Protein AF-A0A7V9F9E9-F1 (afdb_monomer)

Secondary structure (DSSP, 8-state):
--GGGGGGTS-SS----PPPHHHHHHHHHHH--S--SHHHHHHHHHHH-SS-HHHHHHHHHHHHHHHTTTS-HHHHHHHHHHHHHHTTT-TTHHHHHHHHHHHHHHTS-HHHHHHHHHHHHHHHHHHTTS-HHHHHHHHHHHHHHHHHHHTTS---HHHHHHHHHHHHHHHTT-

Foldseek 3Di:
DCPPVVCVPPPPDDDPDDPDPVVQLVVQCVLADAQLAPVQLQVLLVVQDVDHVVVVCVVCVLLNVLRRVRHHNLLSNLLSVLLCLLQVPPPCSNVLSNLLLCLLSPQARSVLSSVLSNQSSVLSVVCSPPDSVVSNVSSLVSNLVSLVVVCPDDDDPSNNVSSVVSNVSSVVSD

Nearest PDB structures (foldseek):
  1cmy-assembly1_D  TM=2.144E-01  e=3.523E+00  Homo sapiens
  5j0l-assembly2_D  TM=2.379E-01  e=4.888E+00  synthetic construct
  9bra-assembly1_l  TM=2.838E-01  e=6.781E+00  Mus musculus

Radius of gyration: 16.83 Å; Cα contacts (8 Å, |Δi|>4): 167; chains: 1; bounding box: 46×31×42 Å

Solvent-accessible surface area (backbone atoms only — not comparable to full-atom values): 9832 Å² total; per-residue (Å²): 140,65,79,73,69,64,62,76,80,76,69,92,82,79,93,71,82,73,76,56,67,67,60,51,52,52,52,36,51,70,74,36,77,63,62,16,45,66,67,42,36,52,58,50,44,54,75,77,40,94,63,54,66,67,60,51,45,73,74,41,42,73,59,46,69,68,27,52,73,59,31,21,21,88,39,40,45,35,32,54,55,32,40,55,52,40,23,66,82,37,98,51,32,68,62,52,44,44,50,50,51,47,42,40,71,70,50,34,60,58,74,56,24,47,52,52,46,48,47,40,16,51,36,30,62,74,29,70,87,46,62,77,81,57,28,35,60,51,36,45,52,53,51,52,52,49,51,55,60,60,67,73,50,94,65,56,73,66,36,49,52,42,54,50,51,51,48,52,54,54,67,65,29,114

Sequence (174 aa):
MRFWQRRHENGEQGAEQAPVEPQRAETWAALFPGDSSLRAYQSRFQAHTPLSWELVESGQGNLLRMLVNRVPADIGVPVVLGLSVLYRAHSKADQASESLLATMTREVEPGRSRTMLVCLATAWQAAEGTVFDGRTARIQSEMLRTLRRLSTADLSPTERDALRFLREQLEDAV

Mean predicted aligned error: 7.54 Å

pLDDT: mean 86.19, std 16.54, range [34.75, 98.06]

Structure (mmCIF, N/CA/C/O backbone):
data_AF-A0A7V9F9E9-F1
#
_entry.id   AF-A0A7V9F9E9-F1
#
loop_
_atom_site.group_PDB
_atom_site.id
_atom_site.type_symbol
_atom_site.label_atom_id
_atom_site.label_alt_id
_atom_site.label_comp_id
_atom_site.label_asym_id
_atom_site.label_entity_id
_atom_site.label_seq_id
_atom_site.pdbx_PDB_ins_code
_atom_site.Cartn_x
_atom_site.Cartn_y
_atom_site.Cartn_z
_atom_site.occupancy
_atom_site.B_iso_or_equiv
_atom_site.auth_seq_id
_atom_site.auth_comp_id
_atom_site.auth_asym_id
_atom_site.auth_atom_id
_atom_site.pdbx_PDB_model_num
ATOM 1 N N . MET A 1 1 ? -28.502 -6.010 -2.008 1.00 34.75 1 MET A N 1
ATOM 2 C CA . MET A 1 1 ? -29.047 -5.101 -0.970 1.00 34.75 1 MET A CA 1
ATOM 3 C C . MET A 1 1 ? -28.168 -5.229 0.275 1.00 34.75 1 MET A C 1
ATOM 5 O O . MET A 1 1 ? -28.313 -6.189 1.008 1.00 34.75 1 MET A O 1
ATOM 9 N N . ARG A 1 2 ? -26.989 -4.593 0.275 1.00 44.44 2 ARG A N 1
ATOM 10 C CA . ARG A 1 2 ? -26.618 -3.300 0.906 1.00 44.44 2 ARG A CA 1
ATOM 11 C C . ARG A 1 2 ? -26.607 -3.332 2.448 1.00 44.44 2 ARG A C 1
ATOM 13 O O . ARG A 1 2 ? -27.484 -2.787 3.103 1.00 44.44 2 ARG A O 1
ATOM 20 N N . PHE A 1 3 ? -25.522 -3.906 2.975 1.00 41.94 3 PHE A N 1
ATOM 21 C CA . PHE A 1 3 ? -25.011 -3.825 4.358 1.00 41.94 3 PHE A CA 1
ATOM 22 C C . PHE A 1 3 ? -25.132 -2.423 4.999 1.00 41.94 3 PHE A C 1
ATOM 24 O O . PHE A 1 3 ? -25.362 -2.301 6.197 1.00 41.94 3 PHE A O 1
ATOM 31 N N . TRP A 1 4 ? -25.090 -1.369 4.179 1.00 43.75 4 TRP A N 1
ATOM 32 C CA . TRP A 1 4 ? -25.259 0.030 4.575 1.00 43.75 4 TRP A CA 1
ATOM 33 C C . TRP A 1 4 ? -26.615 0.379 5.206 1.00 43.75 4 TRP A C 1
ATOM 35 O O . TRP A 1 4 ? -26.676 1.289 6.025 1.00 43.75 4 TRP A O 1
ATOM 45 N N . GLN A 1 5 ? -27.697 -0.329 4.868 1.00 43.47 5 GLN A N 1
ATOM 46 C CA . GLN A 1 5 ? -29.048 0.073 5.286 1.00 43.47 5 GLN A CA 1
ATOM 47 C C . GLN A 1 5 ? -29.408 -0.407 6.702 1.00 43.47 5 GLN A C 1
ATOM 49 O O . GLN A 1 5 ? -30.192 0.237 7.384 1.00 43.47 5 GLN A O 1
ATOM 54 N N . ARG A 1 6 ? -28.768 -1.480 7.190 1.00 39.34 6 ARG A N 1
ATOM 55 C CA . ARG A 1 6 ? -29.015 -2.040 8.533 1.00 39.34 6 ARG A CA 1
ATOM 56 C C . ARG A 1 6 ? -28.241 -1.319 9.648 1.00 39.34 6 ARG A C 1
ATOM 58 O O . ARG A 1 6 ? -28.536 -1.502 10.822 1.00 39.34 6 ARG A O 1
ATOM 65 N N . ARG A 1 7 ? -27.247 -0.494 9.294 1.00 48.38 7 ARG A N 1
ATOM 66 C CA . ARG A 1 7 ? -26.389 0.214 10.261 1.00 48.38 7 ARG A CA 1
ATOM 67 C C . ARG A 1 7 ? -27.068 1.440 10.885 1.00 48.38 7 ARG A C 1
ATOM 69 O O . ARG A 1 7 ? -26.652 1.864 11.955 1.00 48.38 7 ARG A O 1
ATOM 76 N N . HIS A 1 8 ? -28.117 1.974 10.256 1.00 44.59 8 HIS A N 1
ATOM 77 C CA . HIS A 1 8 ? -28.846 3.135 10.774 1.00 44.59 8 HIS A CA 1
ATOM 78 C C . HIS A 1 8 ? -29.919 2.798 11.821 1.00 44.59 8 HIS A C 1
ATOM 80 O O . HIS A 1 8 ? -30.352 3.703 12.521 1.00 44.59 8 HIS A O 1
ATOM 86 N N . GLU A 1 9 ? -30.328 1.532 11.965 1.00 41.22 9 GLU A N 1
ATOM 87 C CA . GLU A 1 9 ? -31.472 1.172 12.824 1.00 41.22 9 GLU A CA 1
ATOM 88 C C . GLU A 1 9 ? -31.084 0.676 14.232 1.00 41.22 9 GLU A C 1
ATOM 90 O O . GLU A 1 9 ? -31.928 0.692 15.117 1.00 41.22 9 GLU A O 1
ATOM 95 N N . ASN A 1 10 ? -29.824 0.288 14.482 1.00 46.25 10 ASN A N 1
ATOM 96 C CA . ASN A 1 10 ? -29.431 -0.426 15.717 1.00 46.25 10 ASN A CA 1
ATOM 97 C C . ASN A 1 10 ? -28.266 0.213 16.514 1.00 46.25 10 ASN A C 1
ATOM 99 O O . ASN A 1 10 ? -27.594 -0.483 17.270 1.00 46.25 10 ASN A O 1
ATOM 103 N N . GLY A 1 11 ? -27.963 1.502 16.326 1.00 39.34 11 GLY A N 1
ATOM 104 C CA . GLY A 1 11 ? -26.710 2.112 16.812 1.00 39.34 11 GLY A CA 1
ATOM 105 C C . GLY A 1 11 ? -26.777 3.009 18.054 1.00 39.34 11 GLY A C 1
ATOM 106 O O . GLY A 1 11 ? -25.735 3.500 18.481 1.00 39.34 11 GLY A O 1
ATOM 107 N N . GLU A 1 12 ? -27.950 3.256 18.638 1.00 43.84 12 GLU A N 1
ATOM 108 C CA . GLU A 1 12 ? -28.081 4.060 19.861 1.00 43.84 12 GLU A CA 1
ATOM 109 C C . GLU A 1 12 ? -28.123 3.148 21.091 1.00 43.84 12 GLU A C 1
ATOM 111 O O . GLU A 1 12 ? -29.207 2.812 21.550 1.00 43.84 12 GLU A O 1
ATOM 116 N N . GLN A 1 13 ? -26.957 2.716 21.592 1.00 39.62 13 GLN A N 1
ATOM 117 C CA . GLN A 1 13 ? -26.665 2.409 23.012 1.00 39.62 13 GLN A CA 1
ATOM 118 C C . GLN A 1 13 ? -25.353 1.613 23.126 1.00 39.62 13 GLN A C 1
ATOM 120 O O . GLN A 1 13 ? -25.324 0.396 22.971 1.00 39.62 13 GLN A O 1
ATOM 125 N N . GLY A 1 14 ? -24.254 2.322 23.405 1.00 34.88 14 GLY A N 1
ATOM 126 C CA . GLY A 1 14 ? -22.930 1.733 23.637 1.00 34.88 14 GLY A CA 1
ATOM 127 C C . GLY A 1 14 ? -21.803 2.665 23.206 1.00 34.88 14 GLY A C 1
ATOM 128 O O . GLY A 1 14 ? -21.067 2.365 22.273 1.00 34.88 14 GLY A O 1
ATOM 129 N N . ALA A 1 15 ? -21.719 3.839 23.835 1.00 44.25 15 ALA A N 1
ATOM 130 C CA . ALA A 1 15 ? -20.685 4.832 23.574 1.00 44.25 15 ALA A CA 1
ATOM 131 C C . ALA A 1 15 ? -19.329 4.371 24.139 1.00 44.25 15 ALA A C 1
ATOM 133 O O . ALA A 1 15 ? -18.980 4.696 25.269 1.00 44.25 15 ALA A O 1
ATOM 134 N N . GLU A 1 16 ? -18.558 3.649 23.330 1.00 40.16 16 GLU A N 1
ATOM 135 C CA . GLU A 1 16 ? -17.106 3.551 23.470 1.00 40.16 16 GLU A CA 1
ATOM 136 C C . GLU A 1 16 ? -16.502 4.219 22.232 1.00 40.16 16 GLU A C 1
ATOM 138 O O . GLU A 1 16 ? -16.742 3.828 21.089 1.00 40.16 16 GLU A O 1
ATOM 143 N N . GLN A 1 17 ? -15.892 5.373 22.481 1.00 43.09 17 GLN A N 1
ATOM 144 C CA . GLN A 1 17 ? -15.662 6.442 21.518 1.00 43.09 17 GLN A CA 1
ATOM 145 C C . GLN A 1 17 ? -14.721 5.986 20.400 1.00 43.09 17 GLN A C 1
ATOM 147 O O . GLN A 1 17 ? -13.518 5.839 20.609 1.00 43.09 17 GLN A O 1
ATOM 152 N N . ALA A 1 18 ? -15.265 5.812 19.192 1.00 48.22 18 ALA A N 1
ATOM 153 C CA . ALA A 1 18 ? -14.455 5.815 17.981 1.00 48.22 18 ALA A CA 1
ATOM 154 C C . ALA A 1 18 ? -1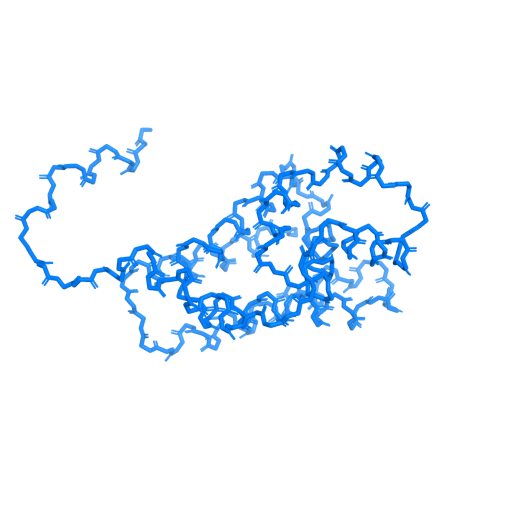3.582 7.086 17.990 1.00 48.22 18 ALA A C 1
ATOM 156 O O . ALA A 1 18 ? -14.124 8.168 18.250 1.00 48.22 18 ALA A O 1
ATOM 157 N N . PRO A 1 19 ? -12.261 6.993 17.749 1.00 48.53 19 PRO A N 1
ATOM 158 C CA . PRO A 1 19 ? -11.405 8.167 17.746 1.00 48.53 19 PRO A CA 1
ATOM 159 C C . PRO A 1 19 ? -11.955 9.184 16.747 1.00 48.53 19 PRO A C 1
ATOM 161 O O . PRO A 1 19 ? -12.203 8.878 15.579 1.00 48.53 19 PRO A O 1
ATOM 164 N N . VAL A 1 20 ? -12.190 10.390 17.255 1.00 58.09 20 VAL A N 1
ATOM 165 C CA . VAL A 1 20 ? -12.687 11.549 16.514 1.00 58.09 20 VAL A CA 1
ATOM 166 C C . VAL A 1 20 ? -11.731 11.759 15.331 1.00 58.09 20 VAL A C 1
ATOM 168 O O . VAL A 1 20 ? -10.536 11.907 15.557 1.00 58.09 20 VAL A O 1
ATOM 171 N N . GLU A 1 21 ? -12.221 11.723 14.084 1.00 68.62 21 GLU A N 1
ATOM 172 C CA . GLU A 1 21 ? -11.466 11.912 12.817 1.00 68.62 21 GLU A CA 1
ATOM 173 C C . GLU A 1 21 ? -10.166 12.766 12.905 1.00 68.62 21 GLU A C 1
ATOM 175 O O . GLU A 1 21 ? -9.125 12.307 12.428 1.00 68.62 21 GLU A O 1
ATOM 180 N N . PRO A 1 22 ? -10.146 13.956 13.549 1.00 75.75 22 PRO A N 1
ATOM 181 C CA . PRO A 1 22 ? -8.930 14.729 13.837 1.00 75.75 22 PRO A CA 1
ATOM 182 C C . PRO A 1 22 ? -7.809 13.961 14.560 1.00 75.75 22 PRO A C 1
ATOM 184 O O . PRO A 1 22 ? -6.662 14.024 14.128 1.00 75.75 22 PRO A O 1
ATOM 187 N N . GLN A 1 23 ? -8.107 13.185 15.604 1.00 81.38 23 GLN A N 1
ATOM 188 C CA . GLN A 1 23 ? -7.105 12.404 16.341 1.00 81.38 23 GLN A CA 1
ATOM 189 C C . GLN A 1 23 ? -6.505 11.290 15.474 1.00 81.38 23 GLN A C 1
ATOM 191 O O . GLN A 1 23 ? -5.307 10.997 15.547 1.00 81.38 23 GLN A O 1
ATOM 196 N N . ARG A 1 24 ? -7.323 10.687 14.603 1.00 87.44 24 ARG A N 1
ATOM 197 C CA . ARG A 1 24 ? -6.851 9.715 13.613 1.00 87.44 24 ARG A CA 1
ATOM 198 C C . ARG A 1 24 ? -5.924 10.385 12.597 1.00 87.44 24 ARG A C 1
ATOM 200 O O . ARG A 1 24 ? -4.877 9.820 12.287 1.00 87.44 24 ARG A O 1
ATOM 207 N N . ALA A 1 25 ? -6.276 11.576 12.113 1.00 85.94 25 ALA A N 1
ATOM 208 C CA . ALA A 1 25 ? -5.460 12.342 11.172 1.00 85.94 25 ALA A CA 1
ATOM 209 C C . ALA A 1 25 ? -4.109 12.770 11.774 1.00 85.94 25 ALA A C 1
ATOM 211 O O . ALA A 1 25 ? -3.078 12.630 11.118 1.00 85.94 25 ALA A O 1
ATOM 212 N N . GLU A 1 26 ? -4.088 13.216 13.032 1.00 88.69 26 GLU A N 1
ATOM 213 C CA . GLU A 1 26 ? -2.854 13.542 13.762 1.00 88.69 26 GLU A CA 1
ATOM 214 C C . GLU A 1 26 ? -1.961 12.311 13.942 1.00 88.69 26 GLU A C 1
ATOM 216 O O . GLU A 1 26 ? -0.770 12.343 13.623 1.00 88.69 26 GLU A O 1
ATOM 221 N N . THR A 1 27 ? -2.549 11.195 14.382 1.00 91.81 27 THR A N 1
ATOM 222 C CA . THR A 1 27 ? -1.834 9.919 14.535 1.00 91.81 27 THR A CA 1
ATOM 223 C C . THR A 1 27 ? -1.265 9.454 13.196 1.00 91.81 27 THR A C 1
ATOM 225 O O . THR A 1 27 ? -0.124 9.000 13.122 1.00 91.81 27 THR A O 1
ATOM 228 N N . TRP A 1 28 ? -2.034 9.601 12.116 1.00 92.75 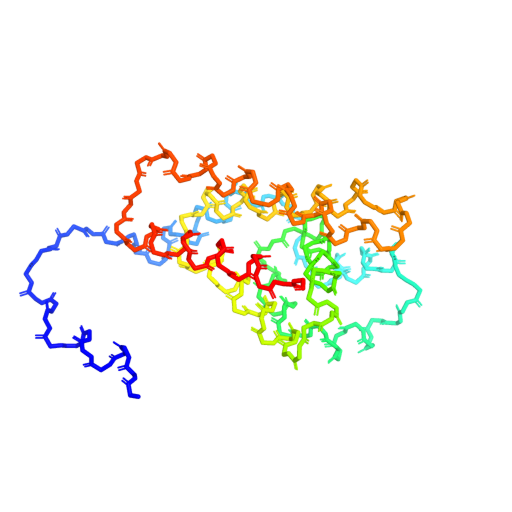28 TRP A N 1
ATOM 229 C CA . TRP A 1 28 ? -1.590 9.281 10.765 1.00 92.75 28 TRP A CA 1
ATOM 230 C C . TRP A 1 28 ? -0.382 10.125 10.350 1.00 92.75 28 TRP A C 1
ATOM 232 O O . TRP A 1 28 ? 0.633 9.572 9.929 1.00 92.75 28 TRP A O 1
ATOM 242 N N . ALA A 1 29 ? -0.455 11.447 10.515 1.00 91.62 29 ALA A N 1
ATOM 243 C CA . ALA A 1 29 ? 0.643 12.351 10.180 1.00 91.62 29 ALA A CA 1
ATOM 244 C C . ALA A 1 29 ? 1.921 12.021 10.973 1.00 91.62 29 ALA A C 1
ATOM 246 O O . ALA A 1 29 ? 3.010 11.994 10.401 1.00 91.62 29 ALA A O 1
ATOM 247 N N . ALA A 1 30 ? 1.792 11.689 12.261 1.00 94.19 30 ALA A N 1
ATOM 248 C CA . ALA A 1 30 ? 2.919 11.289 13.104 1.00 94.19 30 ALA A CA 1
ATOM 249 C C . ALA A 1 30 ? 3.565 9.959 12.665 1.00 94.19 30 ALA A C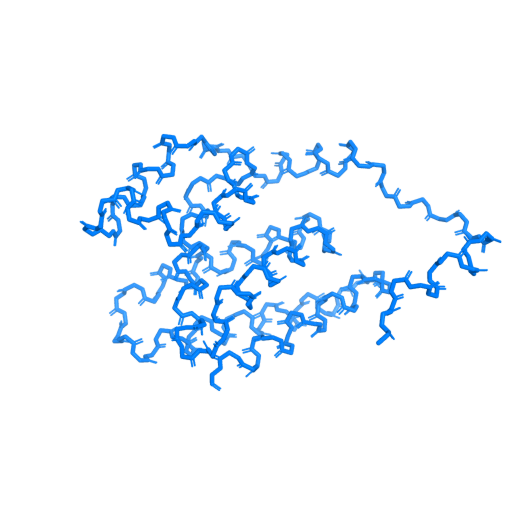 1
ATOM 251 O O . ALA A 1 30 ? 4.775 9.775 12.791 1.00 94.19 30 ALA A O 1
ATOM 252 N N . LEU A 1 31 ? 2.771 9.025 12.139 1.00 95.31 31 LEU A N 1
ATOM 253 C CA . LEU A 1 31 ? 3.222 7.701 11.700 1.00 95.31 31 LEU A CA 1
ATOM 254 C C . LEU A 1 31 ? 3.902 7.699 10.326 1.00 95.31 31 LEU A C 1
ATOM 256 O O . LEU A 1 31 ? 4.650 6.764 10.009 1.00 95.31 31 LEU A O 1
ATOM 260 N N . PHE A 1 32 ? 3.661 8.733 9.527 1.00 94.12 32 PHE A N 1
ATOM 261 C CA . PHE A 1 32 ? 4.138 8.866 8.157 1.00 94.12 32 PHE A CA 1
ATOM 262 C C . PHE A 1 32 ? 4.986 10.135 7.957 1.00 94.12 32 PHE A C 1
ATOM 264 O O . PHE A 1 32 ? 4.640 10.982 7.130 1.00 94.12 32 PHE A O 1
ATOM 271 N N . PRO A 1 33 ? 6.119 10.279 8.673 1.00 91.88 33 PRO A N 1
ATOM 272 C CA . PRO A 1 33 ? 7.025 11.395 8.445 1.00 91.88 33 PRO A CA 1
ATOM 273 C C . PRO A 1 33 ? 7.704 11.248 7.076 1.00 91.88 33 PRO A C 1
ATOM 275 O O . PRO A 1 33 ? 8.221 10.181 6.749 1.00 91.88 33 PRO A O 1
ATOM 278 N N . GLY A 1 34 ? 7.723 12.316 6.277 1.00 94.12 34 GLY A N 1
ATOM 279 C CA . GLY A 1 34 ? 8.410 12.342 4.982 1.00 94.12 34 GLY A CA 1
ATOM 280 C C . GLY A 1 34 ? 7.699 13.185 3.927 1.00 94.12 34 GLY A C 1
ATOM 281 O O . GLY A 1 34 ? 6.603 13.702 4.149 1.00 94.12 34 GLY A O 1
ATOM 282 N N . ASP A 1 35 ? 8.334 13.327 2.762 1.00 97.00 35 ASP A N 1
ATOM 283 C CA . ASP A 1 35 ? 7.771 14.086 1.645 1.00 97.00 35 ASP A CA 1
ATOM 284 C C . ASP A 1 35 ? 6.677 13.271 0.943 1.00 97.00 35 ASP A C 1
ATOM 286 O O . ASP A 1 35 ? 6.936 12.262 0.282 1.00 97.00 35 ASP A O 1
ATOM 290 N N . SER A 1 36 ? 5.433 13.708 1.121 1.00 96.69 36 SER A N 1
ATOM 291 C CA . SER A 1 36 ? 4.239 13.119 0.510 1.00 96.69 36 SER A CA 1
ATOM 292 C C . SER A 1 36 ? 3.694 13.956 -0.652 1.00 96.69 36 SER A C 1
ATOM 294 O O . SER A 1 36 ? 2.617 13.658 -1.169 1.00 96.69 36 SER A O 1
ATOM 296 N N . SER A 1 37 ? 4.419 14.997 -1.078 1.00 97.69 37 SER A N 1
ATOM 297 C CA . SER A 1 37 ? 3.975 15.905 -2.133 1.00 97.69 37 SER A CA 1
ATOM 298 C C . SER A 1 37 ? 3.836 15.202 -3.484 1.00 97.69 37 SER A C 1
ATOM 300 O O . SER A 1 37 ? 4.549 14.246 -3.797 1.00 97.69 37 SER A O 1
ATOM 302 N N . LEU A 1 38 ? 2.964 15.731 -4.345 1.00 96.81 38 LEU A N 1
ATOM 303 C CA . LEU A 1 38 ? 2.819 15.250 -5.724 1.00 96.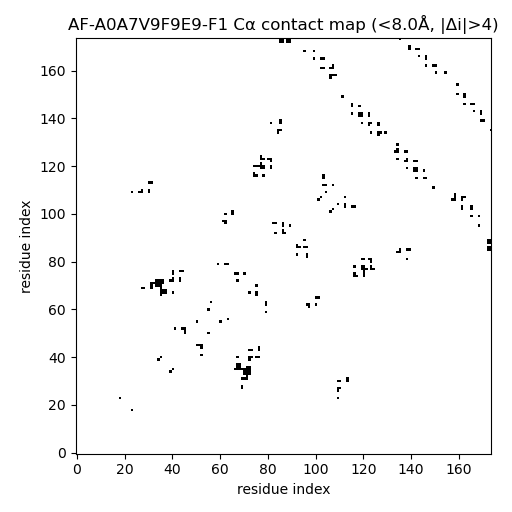81 38 LEU A CA 1
ATOM 304 C C . LEU A 1 38 ? 4.164 15.213 -6.468 1.00 96.81 38 LEU A C 1
ATOM 306 O O . LEU A 1 38 ? 4.454 14.257 -7.182 1.00 96.81 38 LEU A O 1
ATOM 310 N N . ARG A 1 39 ? 5.014 16.225 -6.257 1.00 97.25 39 ARG A N 1
ATOM 311 C CA . ARG A 1 39 ? 6.346 16.308 -6.866 1.00 97.25 39 ARG A CA 1
ATOM 312 C C . ARG A 1 39 ? 7.256 15.163 -6.416 1.00 97.25 39 ARG A C 1
ATOM 314 O O . ARG A 1 39 ? 8.003 14.624 -7.231 1.00 97.25 39 ARG A O 1
ATOM 321 N N . ALA A 1 40 ? 7.191 14.779 -5.142 1.00 97.50 40 ALA A N 1
ATOM 322 C CA . ALA A 1 40 ? 7.937 13.634 -4.636 1.00 97.50 40 ALA A CA 1
ATOM 323 C C . ALA A 1 40 ? 7.452 12.327 -5.269 1.00 97.50 40 ALA A C 1
ATOM 325 O O . ALA A 1 40 ? 8.276 11.519 -5.692 1.00 97.50 40 ALA A O 1
ATOM 326 N N . TYR A 1 41 ? 6.134 12.151 -5.419 1.00 97.69 41 TYR A N 1
ATOM 327 C CA . TYR A 1 41 ? 5.562 11.005 -6.134 1.00 97.69 41 TYR A CA 1
ATOM 328 C C . TYR A 1 41 ? 6.024 10.960 -7.591 1.00 97.69 41 TYR A C 1
ATOM 330 O O . TYR A 1 41 ? 6.509 9.923 -8.031 1.00 97.69 41 TYR A O 1
ATOM 338 N N . GLN A 1 42 ? 5.946 12.079 -8.315 1.00 96.31 42 GLN A N 1
ATOM 339 C CA . GLN A 1 42 ? 6.420 12.195 -9.699 1.00 96.31 42 GLN A CA 1
ATOM 340 C C . GLN A 1 42 ? 7.883 11.766 -9.836 1.00 96.31 42 GLN A C 1
ATOM 342 O O . GLN A 1 42 ? 8.196 10.861 -10.608 1.00 96.31 42 GLN A O 1
ATOM 347 N N . SER A 1 43 ? 8.761 12.371 -9.031 1.00 95.56 43 SER A N 1
ATOM 348 C CA . SER A 1 43 ? 10.194 12.060 -9.008 1.00 95.56 43 SER A CA 1
ATOM 349 C C . SER A 1 43 ? 10.450 10.584 -8.688 1.00 95.56 43 SER A C 1
ATOM 351 O O . SER A 1 43 ? 11.246 9.913 -9.345 1.00 95.56 43 SER A O 1
ATOM 353 N N . ARG A 1 44 ? 9.729 10.035 -7.704 1.00 95.06 44 ARG A N 1
ATOM 354 C CA . ARG A 1 44 ? 9.915 8.654 -7.258 1.00 95.06 44 ARG A CA 1
ATOM 355 C C . ARG A 1 44 ? 9.403 7.630 -8.271 1.00 95.06 44 ARG A C 1
ATOM 357 O O . ARG A 1 44 ? 10.060 6.613 -8.455 1.00 95.06 44 ARG A O 1
ATOM 364 N N . PHE A 1 45 ? 8.286 7.882 -8.954 1.00 94.12 45 PHE A N 1
ATOM 365 C CA . PHE A 1 45 ? 7.816 7.012 -10.038 1.00 94.12 45 PHE A CA 1
ATOM 366 C C . PHE A 1 45 ? 8.804 6.976 -11.201 1.00 94.12 45 PHE A C 1
ATOM 368 O O . PHE A 1 45 ? 9.145 5.892 -11.665 1.00 94.12 45 PHE A O 1
ATOM 375 N N . GLN A 1 46 ? 9.323 8.132 -11.616 1.00 91.75 46 GLN A N 1
ATOM 376 C CA . GLN A 1 46 ? 10.308 8.223 -12.699 1.00 91.75 46 GLN A CA 1
ATOM 377 C C . GLN A 1 46 ? 11.596 7.438 -12.407 1.00 91.75 46 GLN A C 1
ATOM 379 O O . GLN A 1 46 ? 12.270 6.998 -13.333 1.00 91.75 46 GLN A O 1
ATOM 384 N N . ALA A 1 47 ? 11.927 7.213 -11.132 1.00 90.44 47 ALA A N 1
ATOM 385 C CA . ALA A 1 47 ? 13.061 6.378 -10.744 1.00 90.44 47 ALA A CA 1
ATOM 386 C C . ALA A 1 47 ? 12.819 4.866 -10.942 1.00 90.44 47 ALA A C 1
ATOM 388 O O . ALA A 1 47 ? 13.784 4.112 -11.036 1.00 90.44 47 ALA A O 1
ATOM 389 N N . HIS A 1 48 ? 11.560 4.417 -11.000 1.00 86.75 48 HIS A N 1
ATOM 390 C CA . HIS A 1 48 ? 11.190 2.994 -11.043 1.00 86.75 48 HIS A CA 1
ATOM 391 C C . HIS A 1 48 ? 10.517 2.561 -12.348 1.00 86.75 48 HIS A C 1
ATOM 393 O O . HIS A 1 48 ? 10.425 1.366 -12.631 1.00 86.75 48 HIS A O 1
ATOM 399 N N . THR A 1 49 ? 10.019 3.504 -13.145 1.00 84.38 49 THR A N 1
ATOM 400 C CA . THR A 1 49 ? 9.351 3.208 -14.410 1.00 84.38 49 THR A CA 1
ATOM 401 C C . THR A 1 49 ? 9.743 4.210 -15.496 1.00 84.38 49 THR A C 1
ATOM 403 O O . THR A 1 49 ? 9.860 5.400 -15.209 1.00 84.38 49 THR A O 1
ATOM 406 N N . PRO A 1 50 ? 9.912 3.763 -16.756 1.00 87.88 50 PRO A N 1
ATOM 407 C CA . PRO A 1 50 ? 10.125 4.661 -17.890 1.00 87.88 50 PRO A CA 1
ATOM 408 C C . PRO A 1 50 ? 8.834 5.364 -18.351 1.00 87.88 50 PRO A C 1
ATOM 410 O O . PRO A 1 50 ? 8.868 6.126 -19.315 1.00 87.88 50 PRO A O 1
ATOM 413 N N . LEU A 1 51 ? 7.685 5.078 -17.727 1.00 88.00 51 LEU A N 1
ATOM 414 C CA . LEU A 1 51 ? 6.403 5.681 -18.086 1.00 88.00 51 LEU A CA 1
ATOM 415 C C . LEU A 1 51 ? 6.374 7.179 -17.759 1.00 88.00 51 LEU A C 1
ATOM 417 O O . LEU A 1 51 ? 6.884 7.615 -16.726 1.00 88.00 51 LEU A O 1
ATOM 421 N N . SER A 1 52 ? 5.714 7.957 -18.622 1.00 92.06 52 SER A N 1
ATOM 422 C CA . SER A 1 52 ? 5.447 9.366 -18.334 1.00 92.06 52 SER A CA 1
ATOM 423 C C . SER A 1 52 ? 4.481 9.500 -17.154 1.00 92.06 52 SER A C 1
ATOM 425 O O . SER A 1 52 ? 3.673 8.604 -16.881 1.00 92.06 52 SER A O 1
ATOM 427 N N . TRP A 1 53 ? 4.550 10.634 -16.454 1.00 92.31 53 TRP A N 1
ATOM 428 C CA . TRP A 1 53 ? 3.675 10.880 -15.311 1.00 92.31 53 TRP A CA 1
ATOM 429 C C . TRP A 1 53 ? 2.197 10.875 -15.713 1.00 92.31 53 TRP A C 1
ATOM 431 O O . TRP A 1 53 ? 1.373 10.326 -14.992 1.00 92.31 53 TRP A O 1
ATOM 441 N N . GLU A 1 54 ? 1.866 11.410 -16.884 1.00 93.38 54 GLU A N 1
ATOM 442 C CA . GLU A 1 54 ? 0.496 11.491 -17.395 1.00 93.38 54 GLU A CA 1
ATOM 443 C C . GLU A 1 54 ? -0.127 10.099 -17.564 1.00 93.38 54 GLU A C 1
ATOM 445 O O . GLU A 1 54 ? -1.295 9.892 -17.235 1.00 93.38 54 GLU A O 1
ATOM 450 N N . LEU A 1 55 ? 0.658 9.117 -18.025 1.00 91.62 55 LEU A N 1
ATOM 451 C CA . LEU A 1 55 ? 0.206 7.729 -18.140 1.00 91.62 55 LEU A CA 1
ATOM 452 C C . LEU A 1 55 ? 0.007 7.085 -16.766 1.00 91.62 55 LEU A C 1
ATOM 454 O O . LEU A 1 55 ? -0.984 6.384 -16.550 1.00 91.62 55 LEU A O 1
ATOM 458 N N . VAL A 1 56 ? 0.923 7.339 -15.827 1.00 91.44 56 VAL A N 1
ATOM 459 C CA . VAL A 1 56 ? 0.799 6.860 -14.444 1.00 91.44 56 VAL A CA 1
ATOM 460 C C . VAL A 1 56 ? -0.447 7.452 -13.784 1.00 91.44 56 VAL A C 1
ATOM 462 O O . VAL A 1 56 ? -1.229 6.715 -13.191 1.00 91.44 56 VAL A O 1
ATOM 465 N N . GLU A 1 57 ? -0.677 8.754 -13.923 1.00 91.75 57 GLU A N 1
ATOM 466 C CA . GLU A 1 57 ? -1.833 9.446 -13.353 1.00 91.75 57 GLU A CA 1
ATOM 467 C C . GLU A 1 57 ? -3.151 8.972 -13.974 1.00 91.75 57 GLU A C 1
ATOM 469 O O . GLU A 1 57 ? -4.115 8.724 -13.247 1.00 91.75 57 GLU A O 1
ATOM 474 N N . SER A 1 58 ? -3.184 8.758 -15.292 1.00 90.19 58 SER A N 1
ATOM 475 C CA . SER A 1 58 ? -4.359 8.215 -15.978 1.00 90.19 58 SER A CA 1
ATOM 476 C C . SER A 1 58 ? -4.701 6.795 -15.525 1.00 90.19 58 SER A C 1
ATOM 478 O O . SER A 1 58 ? -5.882 6.465 -15.447 1.00 90.19 58 SER A O 1
ATOM 480 N N . GLY A 1 59 ? -3.700 5.949 -15.268 1.00 87.19 59 GLY A N 1
ATOM 481 C CA . GLY A 1 59 ? -3.917 4.554 -14.875 1.00 87.19 59 GLY A CA 1
ATOM 482 C C . GLY A 1 59 ? -4.132 4.359 -13.373 1.00 87.19 59 GLY A C 1
ATOM 483 O O . GLY A 1 59 ? -4.881 3.482 -12.968 1.00 87.19 59 GLY A O 1
ATOM 484 N N . GL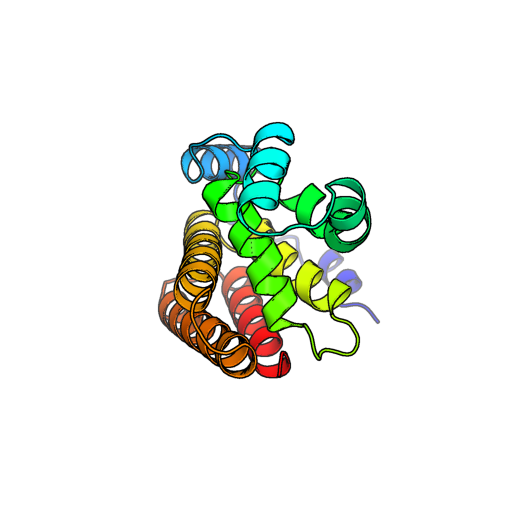N A 1 60 ? -3.485 5.171 -12.535 1.00 91.56 60 GLN A N 1
ATOM 485 C CA . GLN A 1 60 ? -3.406 4.966 -11.081 1.00 91.56 60 GLN A CA 1
ATOM 486 C C . GLN A 1 60 ? -4.017 6.118 -10.270 1.00 91.56 60 GLN A C 1
ATOM 488 O O . GLN A 1 60 ? -3.861 6.175 -9.048 1.00 91.56 60 GLN A O 1
ATOM 493 N N . GLY A 1 61 ? -4.734 7.041 -10.918 1.00 91.12 61 GLY A N 1
ATOM 494 C CA . GLY A 1 61 ? -5.231 8.278 -10.310 1.00 91.12 61 GLY A CA 1
ATOM 495 C C . GLY A 1 61 ? -6.044 8.084 -9.027 1.00 91.12 61 GLY A C 1
ATOM 496 O O . GLY A 1 61 ? -5.899 8.867 -8.089 1.00 91.12 61 GLY A O 1
ATOM 497 N N . ASN A 1 62 ? -6.854 7.025 -8.929 1.00 93.56 62 ASN A N 1
ATOM 498 C CA . ASN A 1 62 ? -7.617 6.740 -7.707 1.00 93.56 62 ASN A CA 1
ATOM 499 C C . ASN A 1 62 ? -6.704 6.361 -6.530 1.00 93.56 62 ASN A C 1
ATOM 501 O O . ASN A 1 62 ? -6.878 6.890 -5.431 1.00 93.56 62 ASN A O 1
ATOM 505 N N . LEU A 1 63 ? -5.696 5.511 -6.760 1.00 96.00 63 LEU A N 1
ATOM 506 C CA . LEU A 1 63 ? -4.720 5.143 -5.730 1.00 96.00 63 LEU A CA 1
ATOM 507 C C . LEU A 1 63 ? -3.870 6.351 -5.320 1.00 96.00 63 LEU A C 1
ATOM 509 O O . LEU A 1 63 ? -3.677 6.605 -4.131 1.00 96.00 63 LEU A O 1
ATOM 513 N N . LEU A 1 64 ? -3.433 7.152 -6.295 1.00 95.75 64 LEU A N 1
ATOM 514 C CA . LEU A 1 64 ? -2.654 8.366 -6.050 1.00 95.75 64 LEU A CA 1
ATOM 515 C C . LEU A 1 64 ? -3.431 9.381 -5.205 1.00 95.75 64 LEU A C 1
ATOM 517 O O . LEU A 1 64 ? -2.887 9.893 -4.231 1.00 95.75 64 LEU A O 1
ATOM 521 N N . ARG A 1 65 ? -4.721 9.614 -5.485 1.00 95.44 65 ARG A N 1
ATOM 522 C CA . ARG A 1 65 ? -5.576 10.496 -4.662 1.00 95.44 65 ARG A CA 1
ATOM 523 C C . ARG A 1 65 ? -5.739 10.011 -3.218 1.00 95.44 65 ARG A C 1
ATOM 525 O O . ARG A 1 65 ? -6.052 10.809 -2.331 1.00 95.44 65 ARG A O 1
ATOM 532 N N . MET A 1 66 ? -5.568 8.715 -2.959 1.00 95.38 66 MET A N 1
ATOM 533 C CA . MET A 1 66 ? -5.606 8.185 -1.597 1.00 95.38 66 MET A CA 1
ATOM 534 C C . MET A 1 66 ? -4.301 8.422 -0.834 1.00 95.38 66 MET A C 1
ATOM 536 O O . MET A 1 66 ? -4.364 8.597 0.382 1.00 95.38 66 MET A O 1
ATOM 540 N N . LEU A 1 67 ? -3.160 8.470 -1.525 1.00 97.00 67 LEU A N 1
ATOM 541 C CA . LEU A 1 67 ? -1.826 8.447 -0.918 1.00 97.00 67 LEU A CA 1
ATOM 542 C C . LEU A 1 67 ? -1.099 9.797 -0.939 1.00 97.00 67 LEU A C 1
ATOM 544 O O . LEU A 1 67 ? -0.421 10.137 0.031 1.00 97.00 67 LEU A O 1
ATOM 548 N N . VAL A 1 68 ? -1.235 10.575 -2.014 1.00 96.44 68 VAL A N 1
ATOM 549 C CA . VAL A 1 68 ? -0.581 11.885 -2.149 1.00 96.44 68 VAL A CA 1
ATOM 550 C C . VAL A 1 68 ? -1.039 12.810 -1.021 1.00 96.44 68 VAL A C 1
ATOM 552 O O . VAL A 1 68 ? -2.217 12.850 -0.662 1.00 96.44 68 VAL A O 1
ATOM 555 N N . ASN A 1 69 ? -0.085 13.541 -0.447 1.00 95.94 69 ASN A N 1
ATOM 556 C CA . ASN A 1 69 ? -0.220 14.385 0.743 1.00 95.94 69 ASN A CA 1
ATOM 557 C C . ASN A 1 69 ? -0.612 13.635 2.033 1.00 95.94 69 ASN A C 1
ATOM 559 O O . ASN A 1 69 ? -0.957 14.274 3.025 1.00 95.94 69 ASN A O 1
ATOM 563 N N . ARG A 1 70 ? -0.588 12.292 2.039 1.00 94.44 70 ARG A N 1
ATOM 564 C CA . ARG A 1 70 ? -0.923 11.466 3.216 1.00 94.44 70 ARG A CA 1
ATOM 565 C C . ARG A 1 70 ? 0.137 10.432 3.563 1.00 94.44 70 ARG A C 1
ATOM 567 O O . ARG A 1 70 ? 0.306 10.107 4.731 1.00 94.44 70 ARG A O 1
ATOM 574 N N . VAL A 1 71 ? 0.813 9.882 2.562 1.00 97.44 71 VAL A N 1
ATOM 575 C CA . VAL A 1 71 ? 1.853 8.863 2.717 1.00 97.44 71 VAL A CA 1
ATOM 576 C C . VAL A 1 71 ? 3.101 9.340 1.970 1.00 97.44 71 VAL A C 1
ATOM 578 O O . VAL A 1 71 ? 2.976 9.752 0.815 1.00 97.44 71 VAL A O 1
ATOM 581 N N . PRO A 1 72 ? 4.290 9.310 2.591 1.00 97.81 72 PRO A N 1
ATOM 582 C CA . PRO A 1 72 ? 5.561 9.611 1.951 1.00 97.81 72 PRO A CA 1
ATOM 583 C C . PRO A 1 72 ? 5.757 8.846 0.642 1.00 97.81 72 PRO A C 1
ATOM 585 O O . PRO A 1 72 ? 5.394 7.671 0.533 1.00 97.81 72 PRO A O 1
ATOM 588 N N . ALA A 1 73 ? 6.312 9.511 -0.370 1.00 97.75 73 ALA A N 1
ATOM 589 C CA . ALA A 1 73 ? 6.454 8.951 -1.714 1.00 97.75 73 ALA A CA 1
ATOM 590 C C . ALA A 1 73 ? 7.344 7.695 -1.753 1.00 97.75 73 ALA A C 1
ATOM 592 O O . ALA A 1 73 ? 7.128 6.808 -2.578 1.00 97.75 73 ALA A O 1
ATOM 593 N N . ASP A 1 74 ? 8.315 7.581 -0.846 1.00 96.81 74 ASP A N 1
ATOM 594 C CA . ASP A 1 74 ? 9.189 6.415 -0.688 1.00 96.81 74 ASP A CA 1
ATOM 595 C C . ASP A 1 74 ? 8.452 5.152 -0.211 1.00 96.81 74 ASP A C 1
ATOM 597 O O . ASP A 1 74 ? 8.944 4.050 -0.453 1.00 96.81 74 ASP A O 1
ATOM 601 N N . ILE A 1 75 ? 7.264 5.301 0.386 1.00 97.81 75 ILE A N 1
ATOM 602 C CA . ILE A 1 75 ? 6.343 4.208 0.730 1.00 97.81 75 ILE A CA 1
ATOM 603 C C . ILE A 1 75 ? 5.227 4.102 -0.315 1.00 97.81 75 ILE A C 1
ATOM 605 O O . ILE A 1 75 ? 4.950 3.020 -0.830 1.00 97.81 75 ILE A O 1
ATOM 609 N N . GLY A 1 76 ? 4.578 5.220 -0.642 1.00 97.50 76 GLY A N 1
ATOM 610 C CA . GLY A 1 76 ? 3.374 5.233 -1.467 1.00 97.50 76 GLY A CA 1
ATOM 611 C C . GLY A 1 76 ? 3.599 4.791 -2.911 1.00 97.50 76 GLY A C 1
ATOM 612 O O . GLY A 1 76 ? 2.764 4.070 -3.453 1.00 97.50 76 GLY A O 1
ATOM 613 N N . VAL A 1 77 ? 4.729 5.149 -3.531 1.00 96.94 77 VAL A N 1
ATOM 614 C CA . VAL A 1 77 ? 5.044 4.700 -4.900 1.00 96.94 77 VAL A CA 1
ATOM 615 C C . VAL A 1 77 ? 5.234 3.177 -4.958 1.00 96.94 77 VAL A C 1
ATOM 617 O O . VAL A 1 77 ? 4.525 2.530 -5.734 1.00 96.94 77 VAL A O 1
ATOM 620 N N . PRO A 1 78 ? 6.082 2.562 -4.108 1.00 96.44 78 PRO A N 1
ATOM 621 C CA . PRO A 1 78 ? 6.132 1.107 -3.967 1.00 96.44 78 PRO A CA 1
ATOM 622 C C . PRO A 1 78 ? 4.783 0.438 -3.698 1.00 96.44 78 PRO A C 1
ATOM 624 O O . PRO A 1 78 ? 4.527 -0.635 -4.234 1.00 96.44 78 PRO A O 1
ATOM 627 N N . VAL A 1 79 ? 3.905 1.057 -2.901 1.00 97.75 79 VAL A N 1
ATOM 628 C CA . VAL A 1 79 ? 2.552 0.536 -2.644 1.00 97.75 79 VAL A CA 1
ATOM 629 C C . VAL A 1 79 ? 1.737 0.463 -3.934 1.00 97.75 79 VAL A C 1
ATOM 631 O O . VAL A 1 79 ? 1.196 -0.596 -4.240 1.00 97.75 79 VAL A O 1
ATOM 634 N N . VAL A 1 80 ? 1.679 1.542 -4.719 1.00 96.56 80 VAL A N 1
ATOM 635 C CA . VAL A 1 80 ? 0.936 1.559 -5.994 1.00 96.56 80 VAL A CA 1
ATOM 636 C C . VAL A 1 80 ? 1.478 0.506 -6.962 1.00 96.56 80 VAL A C 1
ATOM 638 O O . VAL A 1 80 ? 0.707 -0.245 -7.566 1.00 96.56 80 VAL A O 1
ATOM 641 N N . LEU A 1 81 ? 2.803 0.402 -7.080 1.00 94.19 81 LEU A N 1
ATOM 642 C CA . LEU A 1 81 ? 3.444 -0.588 -7.945 1.00 94.19 81 LEU A CA 1
ATOM 643 C C . LEU A 1 81 ? 3.207 -2.022 -7.443 1.00 94.19 81 LEU A C 1
ATOM 645 O O . LEU A 1 81 ? 2.941 -2.920 -8.241 1.00 94.19 81 LEU A O 1
ATOM 649 N N . GLY A 1 82 ? 3.237 -2.237 -6.128 1.00 94.50 82 GLY A N 1
ATOM 650 C CA . GLY A 1 82 ? 2.924 -3.513 -5.491 1.00 94.50 82 GLY A CA 1
ATOM 651 C C . GLY A 1 82 ? 1.490 -3.966 -5.760 1.00 94.50 82 GLY A C 1
ATOM 652 O O . GLY A 1 82 ? 1.287 -5.111 -6.156 1.00 94.50 82 GLY A O 1
ATOM 653 N N . LEU A 1 83 ? 0.507 -3.070 -5.623 1.00 95.12 83 LEU A N 1
ATOM 654 C CA . LEU A 1 83 ? -0.899 -3.362 -5.939 1.00 95.12 83 LEU A CA 1
ATOM 655 C C . LEU A 1 83 ? -1.099 -3.678 -7.424 1.00 95.12 83 LEU A C 1
ATOM 657 O O . LEU A 1 83 ? -1.776 -4.650 -7.755 1.00 95.12 83 LEU A O 1
ATOM 661 N N . SER A 1 84 ? -0.438 -2.921 -8.304 1.00 92.19 84 SER A N 1
ATOM 662 C CA . SER A 1 84 ? -0.481 -3.155 -9.753 1.00 92.19 84 SER A CA 1
ATOM 663 C C . SER A 1 84 ? 0.047 -4.545 -10.127 1.00 92.19 84 SER A C 1
ATOM 665 O O . SER A 1 84 ? -0.491 -5.201 -11.014 1.00 92.19 84 SER A O 1
ATOM 667 N N . VAL A 1 85 ? 1.089 -5.023 -9.436 1.00 90.94 85 VAL A N 1
ATOM 668 C CA . VAL A 1 85 ? 1.633 -6.379 -9.621 1.00 90.94 85 VAL A CA 1
ATOM 669 C C . VAL A 1 85 ? 0.715 -7.444 -9.021 1.00 90.94 85 VAL A C 1
ATOM 671 O O . VAL A 1 85 ? 0.530 -8.495 -9.638 1.00 90.94 85 VAL A O 1
ATOM 674 N N . LEU A 1 86 ? 0.156 -7.191 -7.834 1.00 91.44 86 LEU A N 1
ATOM 675 C CA . LEU A 1 86 ? -0.726 -8.130 -7.142 1.00 91.44 86 LEU A CA 1
ATOM 676 C C . LEU A 1 86 ? -1.971 -8.446 -7.967 1.00 91.44 86 LEU A C 1
ATOM 678 O O . LEU A 1 86 ? -2.272 -9.612 -8.166 1.00 91.44 86 LEU A O 1
ATOM 682 N N . TYR A 1 87 ? -2.642 -7.426 -8.500 1.00 91.50 87 TYR A N 1
ATOM 683 C CA . TYR A 1 87 ? -3.925 -7.594 -9.184 1.00 91.50 87 TYR A CA 1
ATOM 684 C C . TYR A 1 87 ? -3.827 -7.632 -10.710 1.00 91.50 87 TYR A C 1
ATOM 686 O O . TYR A 1 87 ? -4.847 -7.536 -11.389 1.00 91.50 87 TYR A O 1
ATOM 694 N N . ARG A 1 88 ? -2.628 -7.809 -11.280 1.00 88.56 88 ARG A N 1
ATOM 695 C CA . ARG A 1 88 ? -2.405 -7.752 -12.738 1.00 88.56 88 ARG A CA 1
ATOM 696 C C . ARG A 1 88 ? -3.313 -8.684 -13.555 1.00 88.56 88 ARG A C 1
ATOM 698 O O . ARG A 1 88 ? -3.646 -8.368 -14.689 1.00 88.56 88 ARG A O 1
ATOM 705 N N . ALA A 1 89 ? -3.656 -9.850 -12.999 1.00 86.19 89 ALA A N 1
ATOM 706 C CA . ALA A 1 89 ? -4.466 -10.880 -13.651 1.00 86.19 89 ALA A CA 1
ATOM 707 C C . ALA A 1 89 ? -5.943 -10.829 -13.223 1.00 86.19 89 ALA A C 1
ATOM 709 O O . ALA A 1 89 ? -6.771 -11.578 -13.740 1.00 86.19 89 ALA A O 1
ATOM 710 N N . HIS A 1 90 ? -6.289 -9.939 -12.291 1.00 88.50 90 HIS A N 1
ATOM 711 C CA . HIS A 1 90 ? -7.628 -9.846 -11.740 1.00 88.50 90 HIS A CA 1
ATOM 712 C C . HIS A 1 90 ? 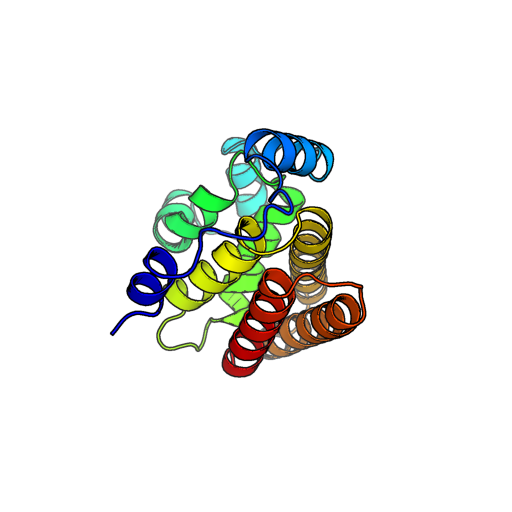-8.563 -9.125 -12.720 1.00 88.50 90 HIS A C 1
ATOM 714 O O . HIS A 1 90 ? -8.276 -8.022 -13.185 1.00 88.50 90 HIS A O 1
ATOM 720 N N . SER A 1 91 ? -9.739 -9.708 -12.981 1.00 87.25 91 SER A N 1
ATOM 721 C CA . SER A 1 91 ? -10.739 -9.161 -13.923 1.00 87.25 91 SER A CA 1
ATOM 722 C C . SER A 1 91 ? -11.220 -7.741 -13.587 1.00 87.25 91 SER A C 1
ATOM 724 O O . SER A 1 91 ? -11.779 -7.048 -14.436 1.00 87.25 91 SER A O 1
ATOM 726 N N . LYS A 1 92 ? -11.009 -7.306 -12.341 1.00 89.50 92 LYS A N 1
ATOM 727 C CA . LYS A 1 92 ? -11.353 -5.979 -11.815 1.00 89.50 92 LYS A CA 1
ATOM 728 C C . LYS A 1 92 ? -10.174 -5.371 -11.051 1.00 89.50 92 LYS A C 1
ATOM 730 O O . LYS A 1 92 ? -10.326 -5.010 -9.886 1.00 89.50 92 LYS A O 1
ATOM 735 N N . ALA A 1 93 ? -8.987 -5.360 -11.655 1.00 89.38 93 ALA A N 1
ATOM 736 C CA . ALA A 1 93 ? -7.735 -4.979 -10.995 1.00 89.38 93 ALA A CA 1
ATOM 737 C C . ALA A 1 93 ? -7.801 -3.623 -10.267 1.00 89.38 93 ALA A C 1
ATOM 739 O O . ALA A 1 93 ? -7.430 -3.538 -9.094 1.00 89.38 93 ALA A O 1
ATOM 740 N N . ASP A 1 94 ? -8.348 -2.595 -10.921 1.00 89.38 94 ASP A N 1
ATOM 741 C CA . ASP A 1 94 ? -8.455 -1.246 -10.350 1.00 89.38 94 ASP A CA 1
ATOM 742 C C . ASP A 1 94 ? -9.369 -1.222 -9.120 1.00 89.38 94 ASP A C 1
ATOM 744 O O . ASP A 1 94 ? -9.002 -0.691 -8.075 1.00 89.38 94 ASP A O 1
ATOM 748 N N . GLN A 1 95 ? -10.539 -1.864 -9.215 1.00 92.06 95 GLN A N 1
ATOM 749 C CA . GLN A 1 95 ? -11.517 -1.918 -8.122 1.00 92.06 95 GLN A CA 1
ATOM 750 C C . GLN A 1 95 ? -10.984 -2.712 -6.928 1.00 92.06 95 GLN A C 1
ATOM 752 O O . GLN A 1 95 ? -11.207 -2.317 -5.785 1.00 92.06 95 GLN A O 1
ATOM 757 N N . ALA A 1 96 ? -10.278 -3.816 -7.181 1.00 92.81 96 ALA A N 1
ATOM 758 C CA . ALA A 1 96 ? -9.676 -4.636 -6.134 1.00 92.81 96 ALA A CA 1
ATOM 759 C C . ALA A 1 96 ? -8.534 -3.889 -5.425 1.00 92.81 96 ALA A C 1
ATOM 761 O O . ALA A 1 96 ? -8.505 -3.822 -4.196 1.00 92.81 96 ALA A O 1
ATOM 762 N N . SER A 1 97 ? -7.652 -3.238 -6.191 1.00 94.50 97 SER A N 1
ATOM 763 C CA . SER A 1 97 ? -6.565 -2.411 -5.652 1.00 94.50 97 SER A CA 1
ATOM 764 C C . SER A 1 97 ? -7.098 -1.236 -4.831 1.00 94.50 97 SER A C 1
ATOM 766 O O . SER A 1 97 ? -6.608 -0.970 -3.732 1.00 94.50 97 SER A O 1
ATOM 768 N N . GLU A 1 98 ? -8.123 -0.550 -5.343 1.00 94.62 98 GLU A N 1
ATOM 769 C CA . GLU A 1 98 ? -8.771 0.571 -4.664 1.00 94.62 98 GLU A CA 1
ATOM 770 C C . GLU A 1 98 ? -9.450 0.122 -3.371 1.00 94.62 98 GLU A C 1
ATOM 772 O O . GLU A 1 98 ? -9.249 0.749 -2.333 1.00 94.62 98 GLU A O 1
ATOM 777 N N . SER A 1 99 ? -10.196 -0.985 -3.411 1.00 94.31 99 SER A N 1
ATOM 778 C CA . SER A 1 99 ? -10.884 -1.525 -2.235 1.00 94.31 99 SER A CA 1
ATOM 779 C C . SER A 1 99 ? -9.891 -1.943 -1.156 1.00 94.31 99 SER A C 1
ATOM 781 O O . SER A 1 99 ? -10.045 -1.556 0.001 1.00 94.31 99 SER A O 1
ATOM 783 N N . LEU A 1 100 ? -8.826 -2.659 -1.534 1.00 95.62 100 LEU A N 1
ATOM 784 C CA . LEU A 1 100 ? -7.781 -3.070 -0.601 1.00 95.62 100 LEU A CA 1
ATOM 785 C C . LEU A 1 100 ? -7.126 -1.847 0.064 1.00 95.62 100 LEU A C 1
ATOM 787 O O . LEU A 1 100 ? -7.002 -1.794 1.290 1.00 95.62 100 LEU A O 1
ATOM 791 N N . LEU A 1 101 ? -6.741 -0.837 -0.723 1.00 96.94 101 LEU A N 1
ATOM 792 C CA . LEU A 1 101 ? -6.087 0.358 -0.193 1.00 96.94 101 LEU A CA 1
ATOM 793 C C . LEU A 1 101 ? -7.032 1.219 0.660 1.00 96.94 101 LEU A C 1
ATOM 795 O O . LEU A 1 101 ? -6.617 1.759 1.691 1.00 96.94 101 LEU A O 1
ATOM 799 N N . ALA A 1 102 ? -8.302 1.330 0.275 1.00 94.88 102 ALA A N 1
ATOM 800 C CA . ALA A 1 102 ? -9.317 2.026 1.054 1.00 94.88 102 ALA A CA 1
ATOM 801 C C . ALA A 1 102 ? -9.513 1.364 2.424 1.00 94.88 102 ALA A C 1
ATOM 803 O O . ALA A 1 102 ? -9.460 2.059 3.438 1.00 94.88 102 ALA A O 1
ATOM 804 N N . THR A 1 103 ? -9.639 0.035 2.484 1.00 94.94 103 THR A N 1
ATOM 805 C CA . THR A 1 103 ? -9.745 -0.690 3.759 1.00 94.94 103 THR A CA 1
ATOM 806 C C . THR A 1 103 ? -8.494 -0.492 4.613 1.00 94.94 103 THR A C 1
ATOM 808 O O . THR A 1 103 ? -8.608 -0.136 5.787 1.00 94.94 103 THR A O 1
ATOM 811 N N . MET A 1 104 ? -7.291 -0.617 4.033 1.00 95.12 104 MET A N 1
ATOM 812 C CA . MET A 1 104 ? -6.042 -0.380 4.770 1.00 95.12 104 MET A CA 1
ATOM 813 C C . MET A 1 104 ? -5.967 1.029 5.361 1.00 95.12 104 MET A C 1
ATOM 815 O O . MET A 1 104 ? -5.468 1.191 6.468 1.00 95.12 104 MET A O 1
ATOM 819 N N . THR A 1 105 ? -6.427 2.051 4.641 1.00 93.06 105 THR A N 1
ATOM 820 C CA . THR A 1 105 ? -6.267 3.460 5.044 1.00 93.06 105 THR A CA 1
ATOM 821 C C . THR A 1 105 ? -7.405 3.981 5.921 1.00 93.06 105 THR A C 1
ATOM 823 O O . THR A 1 105 ? -7.182 4.895 6.716 1.00 93.06 105 THR A O 1
ATOM 826 N N . ARG A 1 106 ? -8.613 3.414 5.822 1.00 91.00 106 ARG A N 1
ATOM 827 C CA . ARG A 1 106 ? -9.819 3.939 6.487 1.00 91.00 106 ARG A CA 1
ATOM 828 C C . ARG A 1 106 ? -10.349 3.062 7.612 1.00 91.00 106 ARG A C 1
ATOM 830 O O . ARG A 1 106 ? -10.852 3.601 8.587 1.00 91.00 106 ARG A O 1
ATOM 837 N N . GLU A 1 107 ? -10.240 1.743 7.490 1.00 91.19 107 GLU A N 1
ATOM 838 C CA . GLU A 1 107 ? -10.928 0.805 8.394 1.00 91.19 107 GLU A CA 1
ATOM 839 C C . GLU A 1 107 ? -9.993 0.131 9.401 1.00 91.19 107 GLU A C 1
ATOM 841 O O . GLU A 1 107 ? -10.447 -0.431 10.394 1.00 91.19 107 GLU A O 1
ATOM 846 N N . VAL A 1 108 ? -8.683 0.205 9.164 1.00 92.81 108 VAL A N 1
ATOM 847 C CA . VAL A 1 108 ? -7.656 -0.348 10.053 1.00 92.81 108 VAL A CA 1
ATOM 848 C C . VAL A 1 108 ? -7.043 0.759 10.913 1.00 92.81 108 VAL A C 1
ATOM 850 O O . VAL A 1 108 ? -6.955 1.909 10.474 1.00 92.81 108 VAL A O 1
ATOM 853 N N . GLU A 1 109 ? -6.632 0.457 12.147 1.00 92.56 109 GLU A N 1
ATOM 854 C CA . GLU A 1 109 ? -5.978 1.444 13.013 1.00 92.56 109 GLU A CA 1
ATOM 855 C C . GLU A 1 109 ? -4.676 1.965 12.380 1.00 92.56 109 GLU A C 1
ATOM 857 O O . GLU A 1 109 ? -3.911 1.163 11.829 1.00 92.56 109 GLU A O 1
ATOM 862 N N . PRO A 1 110 ? -4.354 3.273 12.484 1.00 93.44 110 PRO A N 1
ATOM 863 C CA . PRO A 1 110 ? -3.254 3.884 11.731 1.00 93.44 110 PRO A CA 1
ATOM 864 C C . PRO A 1 110 ? -1.903 3.171 11.892 1.00 93.44 110 PRO A C 1
ATOM 866 O O . PRO A 1 110 ? -1.160 3.016 10.923 1.00 93.44 110 PRO A O 1
ATOM 869 N N . GLY A 1 111 ? -1.586 2.670 13.093 1.00 94.12 111 GLY A N 1
ATOM 870 C CA . GLY A 1 111 ? -0.347 1.922 13.345 1.00 94.12 111 GLY A CA 1
ATOM 871 C C . GLY A 1 111 ? -0.267 0.596 12.575 1.00 94.12 111 GLY A C 1
ATOM 872 O O . GLY A 1 111 ? 0.790 0.226 12.047 1.00 94.12 111 GLY A O 1
ATOM 873 N N . ARG A 1 112 ? -1.395 -0.109 12.444 1.00 94.81 112 ARG A N 1
ATOM 874 C CA . ARG A 1 112 ? -1.487 -1.348 11.661 1.00 94.81 112 ARG A CA 1
ATOM 875 C C . ARG A 1 112 ? -1.563 -1.051 10.165 1.00 94.81 112 ARG A C 1
ATOM 877 O O . ARG A 1 112 ? -0.887 -1.732 9.394 1.00 94.81 112 ARG A O 1
ATOM 884 N N . SER A 1 113 ? -2.253 0.017 9.757 1.00 95.75 113 SER A N 1
ATOM 885 C CA . SER A 1 113 ? -2.223 0.546 8.386 1.00 95.75 113 SER A CA 1
ATOM 886 C C . SER A 1 113 ? -0.798 0.828 7.927 1.00 95.75 113 SER A C 1
ATOM 888 O O . SER A 1 113 ? -0.380 0.348 6.875 1.00 95.75 113 SER A O 1
ATOM 890 N N . ARG A 1 114 ? -0.009 1.526 8.753 1.00 96.69 114 ARG A N 1
ATOM 891 C CA . ARG A 1 114 ? 1.417 1.764 8.506 1.00 96.69 114 ARG A CA 1
ATOM 892 C C . ARG A 1 114 ? 2.180 0.465 8.323 1.00 96.69 114 ARG A C 1
ATOM 894 O O . ARG A 1 114 ? 2.941 0.341 7.371 1.00 96.69 114 ARG A O 1
ATOM 901 N N . THR A 1 115 ? 1.965 -0.504 9.206 1.00 96.69 115 THR A N 1
ATOM 902 C CA . THR A 1 115 ? 2.638 -1.805 9.124 1.00 96.69 115 THR A CA 1
ATOM 903 C C . THR A 1 115 ? 2.342 -2.514 7.800 1.00 96.69 115 THR A C 1
ATOM 905 O O . THR A 1 115 ? 3.263 -3.027 7.168 1.00 96.69 115 THR A O 1
ATOM 908 N N . MET A 1 116 ? 1.092 -2.492 7.332 1.00 97.00 116 MET A N 1
ATOM 909 C CA . MET A 1 116 ? 0.711 -3.088 6.047 1.00 97.00 116 MET A CA 1
ATOM 910 C C . MET A 1 116 ? 1.288 -2.330 4.849 1.00 97.00 116 MET A C 1
ATOM 912 O O . MET A 1 116 ? 1.836 -2.960 3.950 1.00 97.00 116 MET A O 1
ATOM 916 N N . LEU A 1 117 ? 1.214 -0.996 4.841 1.00 98.06 117 LEU A N 1
ATOM 917 C CA . LEU A 1 117 ? 1.738 -0.173 3.745 1.00 98.06 117 LEU A CA 1
ATOM 918 C C . LEU A 1 117 ? 3.262 -0.292 3.626 1.00 98.06 117 LEU A C 1
ATOM 920 O O . LEU A 1 117 ? 3.782 -0.458 2.526 1.00 98.06 117 LEU A O 1
ATOM 924 N N . VAL A 1 118 ? 3.976 -0.287 4.756 1.00 97.88 118 VAL A N 1
ATOM 925 C CA . VAL A 1 118 ? 5.425 -0.531 4.787 1.00 97.88 118 VAL A CA 1
ATOM 926 C C . VAL A 1 118 ? 5.740 -1.955 4.337 1.00 97.88 118 VAL A C 1
ATOM 928 O O . VAL A 1 118 ? 6.638 -2.139 3.524 1.00 97.88 118 VAL A O 1
ATOM 931 N N . CYS A 1 119 ? 4.988 -2.961 4.796 1.00 97.44 119 CYS A N 1
ATOM 932 C CA . CYS A 1 119 ? 5.186 -4.343 4.359 1.00 97.44 119 CYS A CA 1
ATOM 933 C C . CYS A 1 119 ? 5.025 -4.488 2.842 1.00 97.44 119 CYS A C 1
ATOM 935 O O . CYS A 1 119 ? 5.891 -5.081 2.202 1.00 97.44 119 CYS A O 1
ATOM 937 N N . LEU A 1 120 ? 3.977 -3.900 2.262 1.00 97.38 120 LEU A N 1
ATOM 938 C CA . LEU A 1 120 ? 3.746 -3.919 0.822 1.00 97.38 120 LEU A CA 1
ATOM 939 C C . LEU A 1 120 ? 4.872 -3.210 0.059 1.00 97.38 120 LEU A C 1
ATOM 941 O O . LEU A 1 120 ? 5.392 -3.759 -0.911 1.00 97.38 120 LEU A O 1
ATOM 945 N N . ALA A 1 121 ? 5.290 -2.032 0.530 1.00 97.12 121 ALA A N 1
ATOM 946 C CA . ALA A 1 121 ? 6.398 -1.288 -0.058 1.00 97.12 121 ALA A CA 1
ATOM 947 C C . ALA A 1 121 ? 7.704 -2.099 -0.046 1.00 97.12 121 ALA A C 1
ATOM 949 O O . ALA A 1 121 ? 8.355 -2.252 -1.080 1.00 97.12 121 ALA A O 1
ATOM 950 N N . THR A 1 122 ? 8.064 -2.676 1.103 1.00 96.00 122 THR A N 1
ATOM 951 C CA . THR A 1 122 ? 9.261 -3.512 1.257 1.00 96.00 122 THR A CA 1
ATOM 952 C C . THR A 1 122 ? 9.174 -4.788 0.422 1.00 96.00 122 THR A C 1
ATOM 954 O O . THR A 1 122 ? 10.163 -5.187 -0.192 1.00 96.00 122 THR A O 1
ATOM 957 N N . ALA A 1 123 ? 8.005 -5.429 0.361 1.00 94.62 123 ALA A N 1
ATOM 958 C CA . ALA A 1 123 ? 7.807 -6.637 -0.429 1.00 94.62 123 ALA A CA 1
ATOM 959 C C . ALA A 1 123 ? 7.958 -6.362 -1.930 1.00 94.62 123 ALA A C 1
ATOM 961 O O . ALA A 1 123 ? 8.587 -7.154 -2.632 1.00 94.62 123 ALA A O 1
ATOM 962 N N . TRP A 1 124 ? 7.439 -5.228 -2.411 1.00 94.25 124 TRP A N 1
ATOM 963 C CA . TRP A 1 124 ? 7.635 -4.791 -3.789 1.00 94.25 124 TRP A CA 1
ATOM 964 C C . TRP A 1 124 ? 9.116 -4.515 -4.091 1.00 94.25 124 TRP A C 1
ATOM 966 O O . TRP A 1 124 ? 9.646 -5.075 -5.050 1.00 94.25 124 TRP A O 1
ATOM 976 N N . GLN A 1 125 ? 9.812 -3.754 -3.238 1.00 92.19 125 GLN A N 1
ATOM 977 C CA . GLN A 1 125 ? 11.248 -3.468 -3.402 1.00 92.19 125 GLN A CA 1
ATOM 978 C C . GLN A 1 125 ? 12.082 -4.758 -3.432 1.00 92.19 125 GLN A C 1
ATOM 980 O O . GLN A 1 125 ? 12.923 -4.952 -4.305 1.00 92.19 125 GLN A O 1
ATOM 985 N N . ALA A 1 126 ? 11.802 -5.701 -2.529 1.00 90.06 126 ALA A N 1
ATOM 986 C CA . ALA A 1 126 ? 12.477 -6.998 -2.498 1.00 90.06 126 ALA A CA 1
ATOM 987 C C . ALA A 1 126 ? 12.180 -7.872 -3.734 1.00 90.06 126 ALA A C 1
ATOM 989 O O . ALA A 1 126 ? 12.929 -8.807 -4.028 1.00 90.06 126 ALA A O 1
ATOM 990 N N . ALA A 1 127 ? 11.084 -7.599 -4.446 1.00 87.12 127 ALA A N 1
ATOM 991 C CA . ALA A 1 127 ? 10.678 -8.305 -5.654 1.00 87.12 127 ALA A CA 1
ATOM 992 C C . ALA A 1 127 ? 11.170 -7.630 -6.952 1.00 87.12 127 ALA A C 1
ATOM 994 O O . ALA A 1 127 ? 11.083 -8.256 -8.011 1.00 87.12 127 ALA 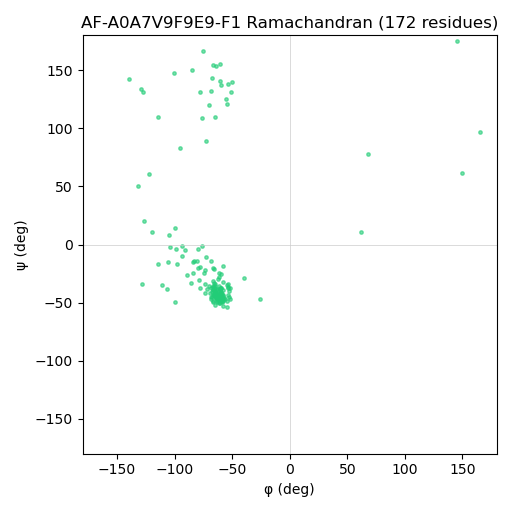A O 1
ATOM 995 N N . GLU A 1 128 ? 11.726 -6.414 -6.897 1.00 81.75 128 GLU A N 1
ATOM 996 C CA . GLU A 1 128 ? 12.130 -5.610 -8.067 1.00 81.75 128 GLU A CA 1
ATOM 997 C C . GLU A 1 128 ? 13.147 -6.334 -8.972 1.00 81.75 128 GLU A C 1
ATOM 999 O O . GLU A 1 128 ? 13.074 -6.225 -10.195 1.00 81.75 128 GLU A O 1
ATOM 1004 N N . GLY A 1 129 ? 14.023 -7.165 -8.392 1.00 74.56 129 GLY A N 1
ATOM 1005 C CA . GLY A 1 129 ? 14.989 -8.006 -9.119 1.00 74.56 129 GLY A CA 1
ATOM 1006 C C . GLY A 1 129 ? 14.528 -9.438 -9.431 1.00 74.56 129 GLY A C 1
ATOM 1007 O O . GLY A 1 129 ? 15.275 -10.207 -10.029 1.00 74.56 129 GLY A O 1
ATOM 1008 N N . THR A 1 130 ? 13.321 -9.837 -9.017 1.00 78.19 130 THR A N 1
ATOM 1009 C CA . THR A 1 130 ? 12.797 -11.200 -9.242 1.00 78.19 130 THR A CA 1
ATOM 1010 C C . THR A 1 130 ? 12.141 -11.304 -10.626 1.00 78.19 130 THR A C 1
ATOM 1012 O O . THR A 1 130 ? 11.591 -10.318 -11.128 1.00 78.19 130 THR A O 1
ATOM 1015 N N . VAL A 1 131 ? 12.162 -12.496 -11.240 1.00 75.44 131 VAL A N 1
ATOM 1016 C CA . VAL A 1 131 ? 11.410 -12.793 -12.476 1.00 75.44 131 VAL A CA 1
ATOM 1017 C C . VAL A 1 131 ? 9.933 -12.443 -12.274 1.00 75.44 131 VAL A C 1
ATOM 1019 O O . VAL A 1 131 ? 9.373 -12.697 -11.207 1.00 75.44 131 VAL A O 1
ATOM 1022 N N . PHE A 1 132 ? 9.318 -11.829 -13.286 1.00 66.12 132 PHE A N 1
ATOM 1023 C CA . PHE A 1 132 ? 8.025 -11.144 -13.188 1.00 66.12 132 PHE A CA 1
ATOM 1024 C C . PHE A 1 132 ? 6.894 -12.021 -12.618 1.00 66.12 132 PHE A C 1
ATOM 1026 O O . PHE A 1 132 ? 6.072 -11.529 -11.848 1.00 66.12 132 PHE A O 1
ATOM 1033 N N . ASP A 1 133 ? 6.889 -13.323 -12.912 1.00 68.31 133 ASP A N 1
ATOM 1034 C CA . ASP A 1 133 ? 5.876 -14.270 -12.418 1.00 68.31 133 ASP A CA 1
ATOM 1035 C C . ASP A 1 133 ? 6.042 -14.640 -10.937 1.00 68.31 133 ASP A C 1
ATOM 1037 O O . ASP A 1 133 ? 5.065 -14.940 -10.257 1.00 68.31 133 ASP A O 1
ATOM 1041 N N . GLY A 1 134 ? 7.256 -14.535 -10.387 1.00 79.81 134 GLY A N 1
ATOM 1042 C CA . GLY A 1 134 ? 7.514 -14.770 -8.963 1.00 79.81 134 GLY A CA 1
ATOM 1043 C C . GLY A 1 134 ? 7.173 -13.578 -8.064 1.00 79.81 134 GLY A C 1
ATOM 1044 O O 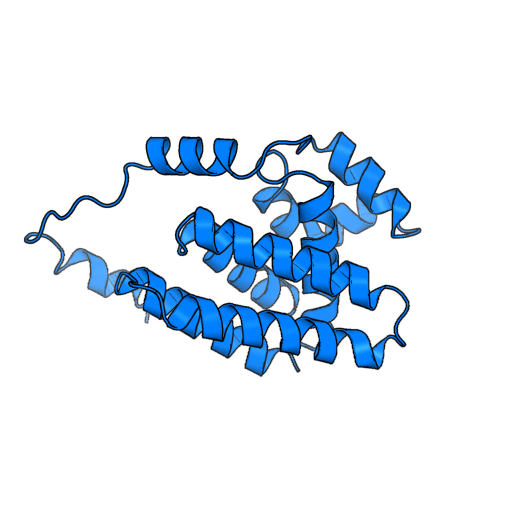. GLY A 1 134 ? 7.105 -13.727 -6.842 1.00 79.81 134 GLY A O 1
ATOM 1045 N N . ARG A 1 135 ? 6.962 -12.385 -8.641 1.00 86.56 135 ARG A N 1
ATOM 1046 C CA . ARG A 1 135 ? 6.734 -11.150 -7.872 1.00 86.56 135 ARG A CA 1
ATOM 1047 C C . ARG A 1 135 ? 5.397 -11.176 -7.142 1.00 86.56 135 ARG A C 1
ATOM 1049 O O . ARG A 1 135 ? 5.368 -10.896 -5.947 1.00 86.56 135 ARG A O 1
ATOM 1056 N N . THR A 1 136 ? 4.324 -11.562 -7.832 1.00 89.94 136 THR A N 1
ATOM 1057 C CA . THR A 1 136 ? 2.970 -11.629 -7.264 1.00 89.94 136 THR A CA 1
ATOM 1058 C C . THR A 1 136 ? 2.929 -12.564 -6.058 1.00 89.94 136 THR A C 1
ATOM 1060 O O . THR A 1 136 ? 2.584 -12.125 -4.964 1.00 89.94 136 THR A O 1
ATOM 1063 N N . ALA A 1 137 ? 3.398 -13.807 -6.212 1.00 89.06 137 ALA A N 1
ATOM 1064 C CA . ALA A 1 137 ? 3.417 -14.791 -5.127 1.00 89.06 137 ALA A CA 1
ATOM 1065 C C . ALA A 1 137 ? 4.262 -14.334 -3.923 1.00 89.06 137 ALA A C 1
ATOM 1067 O O . ALA A 1 137 ? 3.884 -14.548 -2.769 1.00 89.06 137 ALA A O 1
ATOM 1068 N N . ARG A 1 138 ? 5.398 -13.665 -4.168 1.00 89.94 138 ARG A N 1
ATOM 1069 C CA . ARG A 1 138 ? 6.258 -13.146 -3.097 1.00 89.94 138 ARG A CA 1
ATOM 1070 C C . ARG A 1 138 ? 5.577 -12.029 -2.310 1.00 89.94 138 ARG A C 1
ATOM 1072 O O . ARG A 1 138 ? 5.554 -12.094 -1.083 1.00 89.94 138 ARG A O 1
ATOM 1079 N N . ILE A 1 139 ? 5.011 -11.039 -3.001 1.00 93.56 139 ILE A N 1
ATOM 1080 C CA . ILE A 1 139 ? 4.301 -9.927 -2.356 1.00 93.56 139 ILE A CA 1
ATOM 1081 C C . ILE A 1 139 ? 3.090 -10.462 -1.582 1.00 93.56 139 ILE A C 1
ATOM 1083 O O . ILE A 1 139 ? 2.923 -10.136 -0.408 1.00 93.56 139 ILE A O 1
ATOM 1087 N N . GLN A 1 140 ? 2.299 -11.344 -2.197 1.00 93.69 140 GLN A N 1
ATOM 1088 C CA . GLN A 1 140 ? 1.135 -11.972 -1.572 1.00 93.69 140 GLN A CA 1
ATOM 1089 C C . GLN A 1 140 ? 1.527 -12.732 -0.296 1.00 93.69 140 GLN A C 1
ATOM 1091 O O . GLN A 1 140 ? 0.932 -12.519 0.759 1.00 93.69 140 GLN A O 1
ATOM 1096 N N . SER A 1 141 ? 2.571 -13.567 -0.350 1.00 93.31 141 SER A N 1
ATOM 1097 C CA . SER A 1 141 ? 3.054 -14.326 0.810 1.00 93.31 141 SER A CA 1
ATOM 1098 C C . SER A 1 141 ? 3.465 -13.416 1.973 1.00 93.31 141 SER A C 1
ATOM 1100 O O . SER A 1 141 ? 3.095 -13.689 3.118 1.00 93.31 141 SER A O 1
ATOM 1102 N N . GLU A 1 142 ? 4.221 -12.345 1.714 1.00 95.44 142 GLU A N 1
ATOM 1103 C CA . GLU A 1 142 ? 4.633 -11.406 2.768 1.00 95.44 142 GLU A CA 1
ATOM 1104 C C . GLU A 1 142 ? 3.433 -10.671 3.377 1.00 95.44 142 GLU A C 1
ATOM 1106 O O . GLU A 1 142 ? 3.309 -10.593 4.602 1.00 95.44 142 GLU A O 1
ATOM 1111 N N . MET A 1 143 ? 2.486 -10.231 2.547 1.00 96.31 143 MET A N 1
ATOM 1112 C CA . MET A 1 143 ? 1.263 -9.583 3.021 1.00 96.31 143 MET A CA 1
ATOM 1113 C C . MET A 1 143 ? 0.401 -10.528 3.868 1.00 96.31 143 MET A C 1
ATOM 1115 O O . MET A 1 143 ? -0.021 -10.157 4.965 1.00 96.31 143 MET A O 1
ATOM 1119 N N . LEU A 1 144 ? 0.205 -11.779 3.437 1.00 96.06 144 LEU A N 1
ATOM 1120 C CA . LEU A 1 144 ? -0.545 -12.788 4.195 1.00 96.06 144 LEU A CA 1
ATOM 1121 C C . LEU A 1 144 ? 0.146 -13.168 5.512 1.00 96.06 144 LEU A C 1
ATOM 1123 O O . LEU A 1 144 ? -0.517 -13.463 6.509 1.00 96.06 144 LEU A O 1
ATOM 1127 N N . ARG A 1 145 ? 1.484 -13.184 5.564 1.00 95.62 145 ARG A N 1
ATOM 1128 C CA . ARG A 1 145 ? 2.223 -13.354 6.831 1.00 95.62 145 ARG A CA 1
ATOM 1129 C C . ARG A 1 145 ? 1.992 -12.172 7.765 1.00 95.62 145 ARG A C 1
ATOM 1131 O O . ARG A 1 145 ? 1.731 -12.391 8.947 1.00 95.62 145 ARG A O 1
ATOM 1138 N N . THR A 1 146 ? 2.052 -10.950 7.249 1.00 96.00 146 THR A N 1
ATOM 1139 C CA . THR A 1 146 ? 1.816 -9.736 8.037 1.00 96.00 146 THR A CA 1
ATOM 1140 C C . THR A 1 146 ? 0.388 -9.685 8.567 1.00 96.00 146 THR A C 1
ATOM 1142 O O . THR A 1 146 ? 0.206 -9.497 9.766 1.00 96.00 146 THR A O 1
ATOM 1145 N N . LEU A 1 147 ? -0.623 -9.966 7.742 1.00 95.00 147 LEU A N 1
ATOM 1146 C CA . LEU A 1 147 ? -2.019 -10.024 8.187 1.00 95.00 147 LEU A CA 1
ATOM 1147 C C . LEU A 1 147 ? -2.248 -11.082 9.267 1.00 95.00 147 LEU A C 1
ATOM 1149 O O . LEU A 1 147 ? -2.927 -10.806 10.256 1.00 95.00 147 LEU A O 1
ATOM 1153 N N . ARG A 1 148 ? -1.639 -12.269 9.134 1.00 94.44 148 ARG A N 1
ATOM 1154 C CA . ARG A 1 148 ? -1.705 -13.304 10.179 1.00 94.44 148 ARG A CA 1
ATOM 1155 C C . ARG A 1 148 ? -1.135 -12.816 11.507 1.00 94.44 148 ARG A C 1
ATOM 1157 O O . ARG A 1 148 ? -1.750 -13.062 12.535 1.00 94.44 148 ARG A O 1
ATOM 1164 N N . ARG A 1 149 ? -0.007 -12.097 11.492 1.00 93.69 149 ARG A N 1
ATOM 1165 C CA . ARG A 1 149 ? 0.588 -11.506 12.705 1.00 93.69 149 ARG A CA 1
ATOM 1166 C C . ARG A 1 149 ? -0.281 -10.397 13.296 1.00 93.69 149 ARG A C 1
ATOM 1168 O O . ARG A 1 149 ? -0.440 -10.333 14.505 1.00 93.69 149 ARG A O 1
ATOM 1175 N N . LEU A 1 150 ? -0.867 -9.539 12.464 1.00 93.38 150 LEU A N 1
ATOM 1176 C CA . LEU A 1 150 ? -1.761 -8.478 12.939 1.00 93.38 150 LEU A CA 1
ATOM 1177 C C . LEU A 1 150 ? -3.054 -9.044 13.542 1.00 93.38 150 LEU A C 1
ATOM 1179 O O . LEU A 1 150 ? -3.579 -8.478 14.496 1.00 93.38 150 LEU A O 1
ATOM 1183 N N . SER A 1 151 ? -3.516 -10.191 13.038 1.00 90.94 151 SER A N 1
ATOM 1184 C CA . SER A 1 151 ? -4.725 -10.877 13.513 1.00 90.94 151 SER A CA 1
ATOM 1185 C C . SER A 1 151 ? -4.600 -11.464 14.923 1.00 90.94 151 SER A C 1
ATOM 1187 O O . SER A 1 151 ? -5.615 -11.832 15.506 1.00 90.94 151 SER A O 1
ATOM 1189 N N . THR A 1 152 ? -3.386 -11.573 15.478 1.00 89.88 152 THR A N 1
ATOM 1190 C CA . THR A 1 152 ? -3.172 -12.051 16.856 1.00 89.88 152 THR A CA 1
ATOM 1191 C C . THR A 1 152 ? -3.165 -10.926 17.889 1.00 89.88 152 THR A C 1
ATOM 1193 O O . THR A 1 152 ? -3.012 -11.203 19.075 1.00 89.88 152 THR A O 1
ATOM 1196 N N . ALA A 1 153 ? -3.256 -9.665 17.459 1.00 88.06 153 ALA A N 1
ATOM 1197 C CA . ALA A 1 153 ? -3.352 -8.529 18.367 1.00 88.06 153 ALA A CA 1
ATOM 1198 C C . ALA A 1 153 ? -4.757 -8.434 18.982 1.00 88.06 153 ALA A C 1
ATOM 1200 O O . ALA A 1 153 ? -5.705 -9.050 18.496 1.00 88.06 153 ALA A O 1
ATOM 1201 N N . ASP A 1 154 ? -4.898 -7.613 20.021 1.00 89.44 154 ASP A N 1
ATOM 1202 C CA . ASP A 1 154 ? -6.222 -7.201 20.475 1.00 89.44 154 ASP A CA 1
ATOM 1203 C C . ASP A 1 154 ? -6.838 -6.253 19.434 1.00 89.44 154 ASP A C 1
ATOM 1205 O O . ASP A 1 154 ? -6.232 -5.240 19.066 1.00 89.44 154 ASP A O 1
ATOM 1209 N N . LEU A 1 155 ? -7.985 -6.644 18.881 1.00 90.56 155 LEU A N 1
ATOM 1210 C CA . LEU A 1 155 ? -8.616 -6.014 17.721 1.00 90.56 155 LEU A CA 1
ATOM 1211 C C . LEU A 1 155 ? -10.071 -5.715 18.032 1.00 90.56 155 LEU A C 1
ATOM 1213 O O . LEU A 1 155 ? -10.814 -6.609 18.460 1.00 90.56 155 LEU A O 1
ATOM 1217 N N . SER A 1 156 ? -10.495 -4.500 17.688 1.00 89.81 156 SER A N 1
ATOM 1218 C CA . SER A 1 156 ? -11.916 -4.169 17.663 1.00 89.81 156 SER A CA 1
ATOM 1219 C C . SER A 1 156 ? -12.661 -5.074 16.663 1.00 89.81 156 SER A C 1
ATOM 1221 O O . SER A 1 156 ? -12.057 -5.568 15.703 1.00 89.81 156 SER A O 1
ATOM 1223 N N . PRO A 1 157 ? -13.978 -5.299 16.837 1.00 89.31 157 PRO A N 1
ATOM 1224 C CA . PRO A 1 157 ? -14.767 -6.080 15.882 1.00 89.31 157 PRO A CA 1
ATOM 1225 C C . PRO A 1 157 ? -14.651 -5.556 14.442 1.00 89.31 157 PRO A C 1
ATOM 1227 O O . PRO A 1 157 ? -14.425 -6.337 13.522 1.00 89.31 157 PRO A O 1
ATOM 1230 N N . THR A 1 158 ? -14.711 -4.231 14.264 1.00 88.56 158 THR A N 1
ATOM 1231 C CA . THR A 1 158 ? -14.563 -3.567 12.958 1.00 88.56 158 THR A CA 1
ATOM 1232 C C . THR A 1 158 ? -13.207 -3.860 12.324 1.00 88.56 158 THR A C 1
ATOM 1234 O O . THR A 1 158 ? -13.128 -4.217 11.152 1.00 88.56 158 THR A O 1
ATOM 1237 N N . GLU A 1 159 ? -12.130 -3.748 13.099 1.00 91.00 159 GLU A N 1
ATOM 1238 C CA . GLU A 1 159 ? -10.783 -3.969 12.583 1.00 91.00 159 GLU A CA 1
ATOM 1239 C C . GLU A 1 159 ? -10.536 -5.445 12.251 1.00 91.00 159 GLU A C 1
ATOM 1241 O O . GLU A 1 159 ? -9.889 -5.764 11.255 1.00 91.00 159 GLU A O 1
ATOM 1246 N N . ARG A 1 160 ? -11.100 -6.368 13.036 1.00 93.12 160 ARG A N 1
ATOM 1247 C CA . ARG A 1 160 ? -11.043 -7.806 12.747 1.00 93.12 160 ARG A CA 1
ATOM 1248 C C . ARG A 1 160 ? -11.723 -8.143 11.420 1.00 93.12 160 ARG A C 1
ATOM 1250 O O . ARG A 1 160 ? -11.173 -8.921 10.640 1.00 93.12 160 ARG A O 1
ATOM 1257 N N . ASP A 1 161 ? -12.882 -7.547 11.154 1.00 93.00 161 ASP A N 1
ATOM 1258 C CA . ASP A 1 161 ? -13.590 -7.708 9.883 1.00 93.00 161 ASP A CA 1
ATOM 1259 C C . ASP A 1 161 ? -12.789 -7.121 8.712 1.00 93.00 161 ASP A C 1
ATOM 1261 O O . ASP A 1 161 ? -12.678 -7.774 7.671 1.00 93.00 161 ASP A O 1
ATOM 1265 N N . ALA A 1 162 ? -12.161 -5.956 8.901 1.00 93.81 162 ALA A N 1
ATOM 1266 C CA . ALA A 1 162 ? -11.284 -5.339 7.907 1.00 93.81 162 ALA A CA 1
ATOM 1267 C C . ALA A 1 162 ? -10.063 -6.219 7.589 1.00 93.81 162 ALA A C 1
ATOM 1269 O O . ALA A 1 162 ? -9.766 -6.469 6.422 1.00 93.81 162 ALA A O 1
ATOM 1270 N N . LEU A 1 163 ? -9.374 -6.760 8.602 1.00 94.56 163 LEU A N 1
ATOM 1271 C CA . LEU A 1 163 ? -8.234 -7.663 8.390 1.00 94.56 163 LEU A CA 1
ATOM 1272 C C . LEU A 1 163 ? -8.647 -8.978 7.714 1.00 94.56 163 LEU A C 1
ATOM 1274 O O . LEU A 1 163 ? -7.893 -9.497 6.888 1.00 94.56 163 LEU A O 1
ATOM 1278 N N . ARG A 1 164 ? -9.840 -9.508 8.023 1.00 94.81 164 ARG A N 1
ATOM 1279 C CA . ARG A 1 164 ? -10.399 -10.672 7.321 1.00 94.81 164 ARG A CA 1
ATOM 1280 C C . ARG A 1 164 ? -10.643 -10.355 5.846 1.00 94.81 164 ARG A C 1
ATOM 1282 O O . ARG A 1 164 ? -10.172 -11.113 5.005 1.00 94.81 164 ARG A O 1
ATOM 1289 N N . PHE A 1 165 ? -11.304 -9.237 5.544 1.00 94.25 165 PHE A N 1
ATOM 1290 C CA . PHE A 1 165 ? -11.536 -8.796 4.167 1.00 94.25 165 PHE A CA 1
ATOM 1291 C C . PHE A 1 165 ? -10.221 -8.639 3.394 1.00 94.25 165 PHE A C 1
ATOM 1293 O O . PHE A 1 165 ? -10.087 -9.152 2.288 1.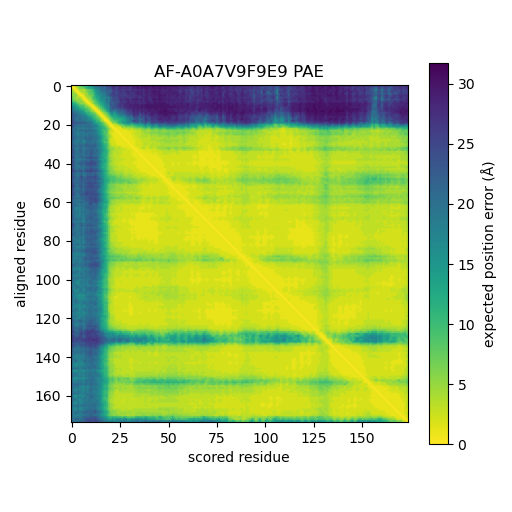00 94.25 165 PHE A O 1
ATOM 1300 N N . LEU A 1 166 ? -9.213 -7.993 3.992 1.00 94.75 166 LEU A N 1
ATOM 1301 C CA . LEU A 1 166 ? -7.897 -7.830 3.367 1.00 94.75 166 LEU A CA 1
ATOM 1302 C C . LEU A 1 166 ? -7.231 -9.173 3.051 1.00 94.75 166 LEU A C 1
ATOM 1304 O O . LEU A 1 166 ? -6.571 -9.297 2.021 1.00 94.75 166 LEU A O 1
ATOM 1308 N N . ARG A 1 167 ? -7.395 -10.175 3.922 1.00 94.69 167 ARG A N 1
ATOM 1309 C CA . ARG A 1 167 ? -6.873 -11.524 3.684 1.00 94.69 167 ARG A CA 1
ATOM 1310 C C . ARG A 1 167 ? -7.586 -12.193 2.510 1.00 94.69 167 ARG A C 1
ATOM 1312 O O . ARG A 1 167 ? -6.900 -12.691 1.628 1.00 94.69 167 ARG A O 1
ATOM 1319 N N . GLU A 1 168 ? -8.916 -12.156 2.491 1.00 93.38 168 GLU A N 1
ATOM 1320 C CA . GLU A 1 168 ? -9.737 -12.733 1.415 1.00 93.38 168 GLU A CA 1
ATOM 1321 C C . GLU A 1 168 ? -9.382 -12.108 0.057 1.00 93.38 168 GLU A C 1
ATOM 1323 O O . GLU A 1 168 ? -9.079 -12.821 -0.892 1.00 93.38 168 GLU A O 1
ATOM 1328 N N . GLN A 1 169 ? -9.283 -10.776 -0.017 1.00 91.81 169 GLN A N 1
ATOM 1329 C CA . GLN A 1 169 ? -8.897 -10.083 -1.253 1.00 91.81 169 GLN A CA 1
ATOM 1330 C C . GLN A 1 169 ? -7.492 -10.453 -1.747 1.00 91.81 169 GLN A C 1
ATOM 1332 O O . GLN A 1 169 ? -7.262 -10.533 -2.950 1.00 91.81 169 GLN A O 1
ATOM 1337 N N . LEU A 1 170 ? -6.541 -10.677 -0.835 1.00 91.19 170 LEU A N 1
ATOM 1338 C CA . LEU A 1 170 ? -5.198 -11.109 -1.214 1.00 91.19 170 LEU A CA 1
ATOM 1339 C C . LEU A 1 170 ? -5.160 -12.566 -1.661 1.00 91.19 170 LEU A C 1
ATOM 1341 O O . LEU A 1 170 ? -4.355 -12.883 -2.528 1.00 91.19 170 LEU A O 1
ATOM 1345 N N . GLU A 1 171 ? -5.975 -13.444 -1.079 1.00 90.00 171 GLU A N 1
ATOM 1346 C CA . GLU A 1 171 ? -6.103 -14.843 -1.504 1.00 90.00 171 GLU A CA 1
ATOM 1347 C C . GLU A 1 171 ? -6.727 -14.936 -2.907 1.00 90.00 171 GLU A C 1
ATOM 1349 O O . GLU A 1 171 ? -6.241 -15.717 -3.722 1.00 90.00 171 GLU A O 1
ATOM 1354 N N . ASP A 1 172 ? -7.681 -14.055 -3.223 1.00 85.31 172 ASP A N 1
ATOM 1355 C CA . ASP A 1 172 ? -8.355 -13.954 -4.528 1.00 85.31 172 ASP A CA 1
ATOM 1356 C C . ASP A 1 172 ? -7.540 -13.212 -5.613 1.00 85.31 172 ASP A C 1
ATOM 1358 O O . ASP A 1 172 ? -7.974 -13.101 -6.762 1.00 85.31 172 ASP A O 1
ATOM 1362 N N . ALA A 1 173 ? -6.368 -12.661 -5.278 1.00 78.75 173 ALA A N 1
ATOM 1363 C CA . ALA A 1 173 ? -5.565 -11.855 -6.205 1.00 78.75 173 ALA A CA 1
ATOM 1364 C C . ALA A 1 173 ? -4.863 -12.668 -7.319 1.00 78.75 173 ALA A C 1
ATOM 1366 O O . ALA A 1 173 ? -4.319 -12.061 -8.246 1.00 78.75 173 ALA A O 1
ATOM 1367 N N . VAL A 1 174 ? -4.848 -14.006 -7.225 1.00 66.31 174 VAL A N 1
ATOM 1368 C CA . VAL A 1 174 ? -4.112 -14.930 -8.116 1.00 66.31 174 VAL A CA 1
ATOM 1369 C C . VAL A 1 174 ? -5.055 -15.775 -8.959 1.00 66.31 174 VAL A C 1
ATOM 1371 O O . VAL A 1 174 ? -5.909 -16.470 -8.371 1.00 66.31 174 VAL A O 1
#